Protein AF-A0A948ZG04-F1 (afdb_monomer_lite)

Radius of gyration: 22.24 Å; chains: 1; bounding box: 52×61×52 Å

Foldseek 3Di:
DDDDDPPPDDDDPVVVVVVVVVVVVVVVVVVVVCVVCVVVVVVCCVVCVVVVLVVVVLVVVLVQQLQFAFFCLQADPVQGWTDGPPDQKIWHWDADQQGIKIWIDHADSVVRDGPDIDIDHSDRDWPDWDKDWDADPVNRTTQWIWIDTPNDIRIDGNPPDDDDDD

Secondary structure (DSSP, 8-state):
---------PPPHHHHHHHHHHHHHHHHHHHHHHHHHHHHHHHHHHHSHHHHHHHHHHHHHHHHHHTB-SBGGGEETTTTEEEBTTSS-EEEEEEETTEEEEEEEEEETTTTEEEEEEEEE--S--S-EEEEEEEPTTSSBEEEEEEEETTEEEEEE-TT------

Sequence (166 aa):
MLKYYTACKAFSLFELVIYMGSLSIFIFLGFSFFTKNYKNILFDLSENRKNIRNLSINSLLHRDIAMADYQVINWDIKNFVFKIMHSDTDVSYFAKQDGLFRISGSYDYLNKKWLKKNIARLNYDIKNFLININLDKTKAHILSVSIKYNNQDIFIKLRNRVIACE

Structure (mmCIF, N/CA/C/O backbone):
data_AF-A0A948ZG04-F1
#
_entry.id   AF-A0A948ZG04-F1
#
loop_
_atom_site.group_PDB
_atom_site.id
_atom_site.type_symbol
_atom_site.label_atom_id
_atom_site.label_alt_id
_atom_site.label_comp_id
_atom_site.label_asym_id
_atom_site.label_entity_id
_atom_site.label_seq_id
_atom_site.pdbx_PDB_ins_code
_atom_site.Cartn_x
_atom_site.Cartn_y
_atom_site.Cartn_z
_atom_site.occupancy
_atom_site.B_iso_or_equiv
_atom_site.auth_seq_id
_atom_site.auth_comp_id
_atom_site.auth_asym_id
_atom_site.auth_atom_id
_atom_site.pdbx_PDB_model_num
ATOM 1 N N . MET A 1 1 ? 26.088 42.337 6.382 1.00 39.22 1 MET A N 1
ATOM 2 C CA . MET A 1 1 ? 25.085 41.571 5.610 1.00 39.22 1 MET A CA 1
ATOM 3 C C . MET A 1 1 ? 25.819 40.851 4.477 1.00 39.22 1 MET A C 1
ATOM 5 O O . MET A 1 1 ? 25.998 41.422 3.412 1.00 39.22 1 MET A O 1
ATOM 9 N N . LEU A 1 2 ? 26.365 39.659 4.742 1.00 35.59 2 LEU A N 1
ATOM 10 C CA . LEU A 1 2 ? 27.148 38.882 3.769 1.00 35.59 2 LEU A CA 1
ATOM 11 C C . LEU A 1 2 ? 26.219 37.890 3.059 1.00 35.59 2 LEU A C 1
ATOM 13 O O . LEU A 1 2 ? 25.737 36.941 3.672 1.00 35.59 2 LEU A O 1
ATOM 17 N N . LYS A 1 3 ? 25.941 38.141 1.776 1.00 42.97 3 LYS A N 1
ATOM 18 C CA . LYS A 1 3 ? 25.260 37.195 0.885 1.00 42.97 3 LYS A CA 1
ATOM 19 C C . LYS A 1 3 ? 26.281 36.160 0.410 1.00 42.97 3 LYS A C 1
ATOM 21 O O . LYS A 1 3 ? 27.130 36.478 -0.417 1.00 42.97 3 LYS A O 1
ATOM 26 N N . TYR A 1 4 ? 26.183 34.931 0.909 1.00 44.22 4 TYR A N 1
ATOM 27 C CA . TYR A 1 4 ? 26.854 33.785 0.301 1.00 44.22 4 TYR A CA 1
ATOM 28 C C . TYR A 1 4 ? 26.066 33.367 -0.944 1.00 44.22 4 TYR A C 1
ATOM 30 O O . TYR A 1 4 ? 25.029 32.717 -0.844 1.00 44.22 4 TYR A O 1
ATOM 38 N N . TYR A 1 5 ? 26.541 33.769 -2.123 1.00 50.12 5 TYR A N 1
ATOM 39 C CA . TYR A 1 5 ? 26.125 33.146 -3.375 1.00 50.12 5 TYR A CA 1
ATOM 40 C C . TYR A 1 5 ? 26.837 31.797 -3.481 1.00 50.12 5 TYR A C 1
ATOM 42 O O . TYR A 1 5 ? 28.043 31.735 -3.711 1.00 50.12 5 TYR A O 1
ATOM 50 N N . THR A 1 6 ? 26.100 30.706 -3.300 1.00 50.12 6 THR A N 1
ATOM 51 C CA . THR A 1 6 ? 26.572 29.377 -3.684 1.00 50.12 6 THR A CA 1
ATOM 52 C C . THR A 1 6 ? 26.648 29.331 -5.206 1.00 50.12 6 THR A C 1
ATOM 54 O O . THR A 1 6 ? 25.624 29.233 -5.882 1.00 50.12 6 THR A O 1
ATOM 57 N N . ALA A 1 7 ? 27.858 29.438 -5.755 1.00 48.81 7 ALA A N 1
ATOM 58 C CA . ALA A 1 7 ? 28.106 29.155 -7.159 1.00 48.81 7 ALA A CA 1
ATOM 59 C C . ALA A 1 7 ? 27.780 27.676 -7.410 1.00 48.81 7 ALA A C 1
ATOM 61 O O . ALA A 1 7 ? 28.517 26.782 -6.995 1.00 48.81 7 ALA A O 1
ATOM 62 N N . CYS A 1 8 ? 26.646 27.416 -8.057 1.00 56.38 8 CYS A N 1
ATOM 63 C CA . CYS A 1 8 ? 26.349 26.110 -8.624 1.00 56.38 8 CYS A CA 1
ATOM 64 C C . CYS A 1 8 ? 27.414 25.863 -9.704 1.00 56.38 8 CYS A C 1
ATOM 66 O O . CYS A 1 8 ? 27.430 26.571 -10.712 1.00 56.38 8 CYS A O 1
ATOM 68 N N . LYS A 1 9 ? 28.368 24.951 -9.470 1.00 62.66 9 LYS A N 1
ATOM 69 C CA . LYS A 1 9 ? 29.371 24.591 -10.483 1.00 62.66 9 LYS A CA 1
ATOM 70 C C . LYS A 1 9 ? 28.630 24.057 -11.709 1.00 62.66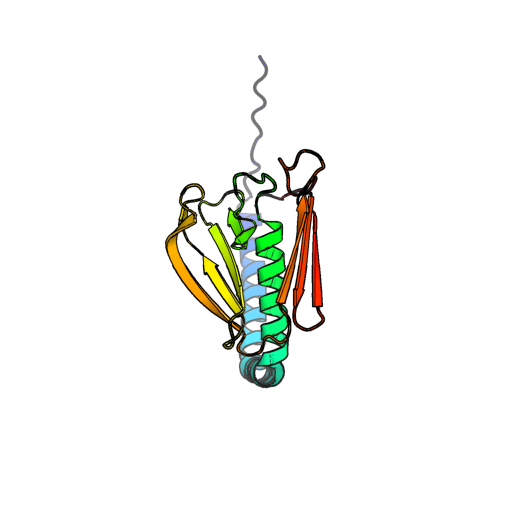 9 LYS A C 1
ATOM 72 O O . LYS A 1 9 ? 28.069 22.968 -11.660 1.00 62.66 9 LYS A O 1
ATOM 77 N N . ALA A 1 10 ? 28.613 24.834 -12.787 1.00 69.25 10 ALA A N 1
ATOM 78 C CA . ALA A 1 10 ? 28.165 24.352 -14.082 1.00 69.25 10 ALA A CA 1
ATOM 79 C C . ALA A 1 10 ? 29.187 23.332 -14.602 1.00 69.25 10 ALA A C 1
ATOM 81 O O . ALA A 1 10 ? 30.394 23.566 -14.508 1.00 69.25 10 ALA A O 1
ATOM 82 N N . PHE A 1 11 ? 28.706 22.204 -15.124 1.00 79.00 11 PHE A N 1
ATOM 83 C CA . PHE A 1 11 ? 29.557 21.218 -15.783 1.00 79.00 11 PHE A CA 1
ATOM 84 C C . PHE A 1 11 ? 30.219 21.839 -17.011 1.00 79.00 11 PHE A C 1
ATOM 86 O O . PHE A 1 11 ? 29.584 22.573 -17.773 1.00 79.00 11 PHE A O 1
ATOM 93 N N . SER A 1 12 ? 31.494 21.528 -17.222 1.00 90.69 12 SER A N 1
ATOM 94 C CA . SER A 1 12 ? 32.158 21.876 -18.472 1.00 90.69 12 SER A CA 1
ATOM 95 C C . SER A 1 12 ? 31.539 21.090 -19.633 1.00 90.69 12 SER A C 1
ATOM 97 O O . SER A 1 12 ? 31.060 19.964 -19.476 1.00 90.69 12 SER A O 1
ATOM 99 N N . LEU A 1 13 ? 31.584 21.668 -20.834 1.00 87.25 13 LEU A N 1
ATOM 100 C CA . LEU A 1 13 ? 31.096 21.002 -22.046 1.00 87.25 13 LEU A CA 1
ATOM 101 C C . LEU A 1 13 ? 31.805 19.654 -22.279 1.00 87.25 13 LEU A C 1
ATOM 103 O O . LEU A 1 13 ? 31.195 18.698 -22.748 1.00 87.25 13 LEU A O 1
ATOM 107 N N . PHE A 1 14 ? 33.078 19.565 -21.893 1.00 90.69 14 PHE A N 1
ATOM 108 C CA . PHE A 1 14 ? 33.871 18.343 -21.975 1.00 90.69 14 PHE A CA 1
ATOM 109 C C . PHE A 1 14 ? 33.374 17.247 -21.017 1.00 90.69 14 PHE A C 1
ATOM 111 O O . PHE A 1 14 ? 33.192 16.105 -21.437 1.00 90.69 14 PHE A O 1
ATOM 118 N N . GLU A 1 15 ? 33.082 17.588 -19.758 1.00 89.50 15 GLU A N 1
ATOM 119 C CA . GLU A 1 15 ? 32.491 16.647 -18.793 1.00 89.50 15 GLU A CA 1
ATOM 120 C C . GLU A 1 15 ? 31.134 16.127 -19.283 1.00 89.50 15 GLU A C 1
ATOM 122 O O . GLU A 1 15 ? 30.863 14.930 -19.197 1.00 89.50 15 GLU A O 1
ATOM 127 N N . LEU A 1 16 ? 30.305 16.996 -19.871 1.00 90.94 16 LEU A N 1
ATOM 128 C CA . LEU A 1 16 ? 29.006 16.605 -20.420 1.00 90.94 16 LEU A CA 1
ATOM 129 C C . LEU A 1 16 ? 29.138 15.569 -21.550 1.00 90.94 16 LEU A C 1
ATOM 131 O O . LEU A 1 16 ? 28.375 14.604 -21.593 1.00 90.94 16 LEU A O 1
ATOM 135 N N . VAL A 1 17 ? 30.127 15.726 -22.436 1.00 94.38 17 VAL A N 1
ATOM 136 C CA . VAL A 1 17 ? 30.405 14.758 -23.511 1.00 94.38 17 VAL A CA 1
ATOM 137 C C . VAL A 1 17 ? 30.841 13.405 -22.944 1.00 94.38 17 VAL A C 1
ATOM 139 O O . VAL A 1 17 ? 30.366 12.370 -23.414 1.00 94.38 17 VAL A O 1
ATOM 142 N N . ILE A 1 18 ? 31.680 13.391 -21.904 1.00 93.69 18 ILE A N 1
ATOM 143 C CA . ILE A 1 18 ? 32.090 12.148 -21.229 1.00 93.69 18 ILE A CA 1
ATOM 144 C C . ILE A 1 18 ? 30.881 11.444 -20.598 1.00 93.69 18 ILE A C 1
ATOM 146 O O . ILE A 1 18 ? 30.728 10.226 -20.740 1.00 93.69 18 ILE A O 1
ATOM 150 N N . TYR A 1 19 ? 29.990 12.189 -19.939 1.00 93.69 19 TYR A N 1
ATOM 151 C CA . TYR A 1 19 ? 28.785 11.609 -19.344 1.00 93.69 19 TYR A CA 1
ATOM 152 C C . TYR A 1 19 ? 27.838 11.045 -20.402 1.00 93.69 19 TYR A C 1
ATOM 154 O O . TYR A 1 19 ? 27.358 9.924 -20.252 1.00 93.69 19 TYR A O 1
ATOM 162 N N . MET A 1 20 ? 27.623 11.760 -21.506 1.00 94.00 20 MET A N 1
ATOM 163 C CA . MET A 1 20 ? 26.779 11.268 -22.598 1.00 94.00 20 MET A CA 1
ATOM 164 C C . MET A 1 20 ? 27.373 10.026 -23.274 1.00 94.00 20 MET A C 1
ATOM 166 O O . MET A 1 20 ? 26.653 9.062 -23.540 1.00 94.00 20 MET A O 1
ATOM 170 N N . GLY A 1 21 ? 28.689 10.009 -23.502 1.00 95.06 21 GLY A N 1
ATOM 171 C CA . GLY A 1 21 ? 29.389 8.862 -24.080 1.00 95.06 21 GLY A CA 1
ATOM 172 C C . GLY A 1 21 ? 29.301 7.625 -23.187 1.00 95.06 21 GLY A C 1
ATOM 173 O O . GLY A 1 21 ? 28.882 6.562 -23.644 1.00 95.06 21 GLY A O 1
ATOM 174 N N . SER A 1 22 ? 29.608 7.764 -21.897 1.00 93.31 22 SER A N 1
ATOM 175 C CA . SER A 1 22 ? 29.497 6.655 -20.939 1.00 93.31 22 SER A CA 1
ATOM 176 C C . SER A 1 22 ? 28.055 6.158 -20.802 1.00 93.31 22 SER A C 1
ATOM 178 O O . SER A 1 22 ? 27.821 4.951 -20.887 1.00 93.31 22 SER A O 1
ATOM 180 N N . LEU A 1 23 ? 27.077 7.064 -20.703 1.00 93.94 23 LEU A N 1
ATOM 181 C CA . LEU A 1 23 ? 25.656 6.719 -20.670 1.00 93.94 23 LEU A CA 1
ATOM 182 C C . LEU A 1 23 ? 25.235 5.917 -21.911 1.00 93.94 23 LEU A C 1
ATOM 184 O O . LEU A 1 23 ? 24.549 4.907 -21.778 1.00 93.94 23 LEU A O 1
ATOM 188 N N . SER A 1 24 ? 25.680 6.315 -23.106 1.00 94.19 24 SER A N 1
ATOM 189 C CA . SER A 1 24 ? 25.344 5.613 -24.353 1.00 94.19 24 SER A CA 1
ATOM 190 C C . SER A 1 24 ? 25.872 4.174 -24.387 1.00 94.19 24 SER A C 1
ATOM 192 O O . SER A 1 24 ? 25.154 3.267 -24.809 1.00 94.19 24 SER A O 1
ATOM 194 N N . ILE A 1 25 ? 27.081 3.942 -23.862 1.00 93.31 25 ILE A N 1
ATOM 195 C CA . ILE A 1 25 ? 27.675 2.605 -23.743 1.00 93.31 25 ILE A CA 1
ATOM 196 C C . ILE A 1 25 ? 26.845 1.750 -22.782 1.00 93.31 25 ILE A C 1
ATOM 198 O O . ILE A 1 25 ? 26.500 0.614 -23.111 1.00 93.31 25 ILE A O 1
ATOM 202 N N . PHE A 1 26 ? 26.471 2.293 -21.620 1.00 91.62 26 PHE A N 1
ATOM 203 C CA . PHE A 1 26 ? 25.633 1.574 -20.659 1.00 91.62 26 PHE A CA 1
ATOM 204 C C . PHE A 1 26 ? 24.247 1.252 -21.220 1.00 91.62 26 PHE A C 1
ATOM 206 O O . PHE A 1 26 ? 23.772 0.129 -21.045 1.00 91.62 26 PHE A O 1
ATOM 213 N N . ILE A 1 27 ? 23.620 2.191 -21.934 1.00 92.06 27 ILE A N 1
ATOM 214 C CA . ILE A 1 27 ? 22.336 1.958 -22.606 1.00 92.06 27 ILE A CA 1
ATOM 215 C C . ILE A 1 27 ? 22.479 0.830 -23.628 1.00 92.06 27 ILE A C 1
ATOM 217 O O . ILE A 1 27 ? 21.671 -0.096 -23.625 1.00 92.06 27 ILE A O 1
ATOM 221 N N . PHE A 1 28 ? 23.517 0.864 -24.466 1.00 92.62 28 PHE A N 1
ATOM 222 C CA . PHE A 1 28 ? 23.744 -0.149 -25.495 1.00 92.62 28 PHE A CA 1
ATOM 223 C C . PHE A 1 28 ? 23.966 -1.549 -24.901 1.00 92.62 28 PHE A C 1
ATOM 225 O O . PHE A 1 28 ? 23.327 -2.517 -25.324 1.00 92.62 28 PHE A O 1
ATOM 232 N N . LEU A 1 29 ? 24.821 -1.660 -23.880 1.00 90.06 29 LEU A N 1
ATOM 233 C CA . LEU A 1 29 ? 25.069 -2.920 -23.174 1.00 90.06 29 LEU A CA 1
ATOM 234 C C . LEU A 1 29 ? 23.806 -3.437 -22.479 1.00 90.06 29 LEU A C 1
ATOM 236 O O . LEU A 1 29 ? 23.486 -4.623 -22.592 1.00 90.06 29 LEU A O 1
ATOM 240 N N . GLY A 1 30 ? 23.062 -2.549 -21.814 1.00 87.50 30 GLY A N 1
ATOM 241 C CA . GLY A 1 30 ? 21.792 -2.879 -21.177 1.00 87.50 30 GLY A CA 1
ATOM 242 C C . GLY A 1 30 ? 20.782 -3.419 -22.186 1.00 87.50 30 GLY A C 1
ATOM 243 O O . GLY A 1 30 ? 20.226 -4.497 -21.987 1.00 87.50 30 GLY A O 1
ATOM 244 N N . PHE A 1 31 ? 20.596 -2.726 -23.311 1.00 89.06 31 PHE A N 1
ATOM 245 C CA . PHE A 1 31 ? 19.652 -3.137 -24.350 1.00 89.06 31 PHE A CA 1
ATOM 246 C C . PHE A 1 31 ? 20.028 -4.492 -24.961 1.00 89.06 31 PHE A C 1
ATOM 248 O O . PHE A 1 31 ? 19.170 -5.360 -25.114 1.00 89.06 31 PHE A O 1
ATOM 255 N N . SER A 1 32 ? 21.314 -4.717 -25.245 1.00 86.25 32 SER A N 1
ATOM 256 C CA . SER A 1 32 ? 21.818 -5.995 -25.764 1.00 86.25 32 SER A CA 1
ATOM 257 C C . SER A 1 32 ? 21.574 -7.148 -24.782 1.00 86.25 32 SER A C 1
ATOM 259 O O . SER A 1 32 ? 21.056 -8.203 -25.163 1.00 86.25 32 SER A O 1
ATOM 261 N N . PHE A 1 33 ? 21.844 -6.924 -23.491 1.00 89.38 33 PHE A N 1
ATOM 262 C CA . PHE A 1 33 ? 21.553 -7.888 -22.431 1.00 89.38 33 PHE A CA 1
ATOM 263 C C . PHE A 1 33 ? 20.057 -8.210 -22.339 1.00 89.38 33 PHE A C 1
ATOM 265 O O . PHE A 1 33 ? 19.688 -9.387 -22.318 1.00 89.38 33 PHE A O 1
ATOM 272 N N . PHE A 1 34 ? 19.191 -7.192 -22.316 1.00 87.12 34 PHE A N 1
ATOM 273 C CA . PHE A 1 34 ? 17.745 -7.398 -22.252 1.00 87.12 34 PHE A CA 1
ATOM 274 C C . PHE A 1 34 ? 17.237 -8.140 -23.480 1.00 87.12 34 PHE A C 1
ATOM 276 O O . PHE A 1 34 ? 16.503 -9.108 -23.330 1.00 87.12 34 PHE A O 1
ATOM 283 N N . THR A 1 35 ? 17.673 -7.765 -24.681 1.00 86.19 35 THR A N 1
ATOM 284 C CA . THR A 1 35 ? 17.218 -8.403 -25.926 1.00 86.19 35 THR A CA 1
ATOM 285 C C . THR A 1 35 ? 17.598 -9.884 -25.962 1.00 86.19 35 THR A C 1
ATOM 287 O O . THR A 1 35 ? 16.779 -10.726 -26.332 1.00 86.19 35 THR A O 1
ATOM 290 N N . LYS A 1 36 ? 18.813 -10.224 -25.510 1.00 88.25 36 LYS A N 1
ATOM 291 C CA . LYS A 1 36 ? 19.295 -11.611 -25.456 1.00 88.25 36 LYS A CA 1
ATOM 292 C C . LYS A 1 36 ? 18.553 -12.453 -24.415 1.00 88.25 36 LYS A C 1
ATOM 294 O O . LYS A 1 36 ? 18.274 -13.621 -24.665 1.00 88.25 36 LYS A O 1
ATOM 299 N N . ASN A 1 37 ? 18.231 -11.869 -23.262 1.00 86.69 37 ASN A N 1
ATOM 300 C CA . ASN A 1 37 ? 17.672 -12.602 -22.124 1.00 86.69 37 ASN A CA 1
ATOM 301 C C . ASN A 1 37 ? 16.155 -12.441 -21.960 1.00 86.69 37 ASN A C 1
ATOM 303 O O . ASN A 1 37 ? 15.577 -13.086 -21.091 1.00 86.69 37 ASN A O 1
ATOM 307 N N . TYR A 1 38 ? 15.490 -11.632 -22.789 1.00 85.94 38 TYR A N 1
ATOM 308 C CA . TYR A 1 38 ? 14.078 -11.274 -22.623 1.00 85.94 38 TYR A CA 1
ATOM 309 C C . TYR A 1 38 ? 13.158 -12.491 -22.500 1.00 85.94 38 TYR A C 1
ATOM 311 O O . TYR A 1 38 ? 12.294 -12.520 -21.627 1.00 85.94 38 TYR A O 1
ATOM 319 N N . LYS A 1 39 ? 13.365 -13.519 -23.335 1.00 81.31 39 LYS A N 1
ATOM 320 C CA . LYS A 1 39 ? 12.558 -14.749 -23.296 1.00 81.31 39 LYS A CA 1
ATOM 321 C C . LYS A 1 39 ? 12.742 -15.525 -21.992 1.00 81.31 39 LYS A C 1
ATOM 323 O O . LYS A 1 39 ? 11.746 -15.953 -21.422 1.00 81.31 39 LYS A O 1
ATOM 328 N N . ASN A 1 40 ? 13.978 -15.659 -21.513 1.00 83.12 40 ASN A N 1
ATOM 329 C CA . ASN A 1 40 ? 14.274 -16.353 -20.257 1.00 83.12 40 ASN A CA 1
ATOM 330 C C . ASN A 1 40 ? 13.710 -15.574 -19.069 1.00 83.12 40 ASN A C 1
ATOM 332 O O . ASN A 1 40 ? 13.027 -16.150 -18.239 1.00 83.12 40 ASN A O 1
ATOM 336 N N . ILE A 1 41 ? 13.875 -14.247 -19.058 1.00 81.50 41 ILE A N 1
ATOM 337 C CA . ILE A 1 41 ? 13.289 -13.377 -18.033 1.00 81.50 41 ILE A CA 1
ATOM 338 C C . ILE A 1 41 ? 11.763 -13.519 -18.024 1.00 81.50 41 ILE A C 1
ATOM 340 O O . ILE A 1 41 ? 11.172 -13.701 -16.967 1.00 81.50 41 ILE A O 1
ATOM 344 N N . LEU A 1 42 ? 11.103 -13.474 -19.184 1.00 79.94 42 LEU A N 1
ATOM 345 C CA . LEU A 1 42 ? 9.656 -13.685 -19.273 1.00 79.94 42 LEU A CA 1
ATOM 346 C C . LEU A 1 42 ? 9.235 -15.060 -18.758 1.00 79.94 42 LEU A C 1
ATOM 348 O O . LEU A 1 42 ? 8.230 -15.160 -18.056 1.00 79.94 42 LEU A O 1
ATOM 352 N N . PHE A 1 43 ? 9.975 -16.104 -19.125 1.00 79.81 43 PHE A N 1
ATOM 353 C CA . PHE A 1 43 ? 9.686 -17.473 -18.723 1.00 79.81 43 PHE A CA 1
ATOM 354 C C . PHE A 1 43 ? 9.860 -17.653 -17.210 1.00 79.81 43 PHE A C 1
ATOM 356 O O . PHE A 1 43 ? 8.921 -18.090 -16.546 1.00 79.81 43 PHE A O 1
ATOM 363 N N . ASP A 1 44 ? 10.966 -17.172 -16.644 1.00 79.06 44 ASP A N 1
ATOM 364 C CA . ASP A 1 44 ? 11.243 -17.183 -15.206 1.00 79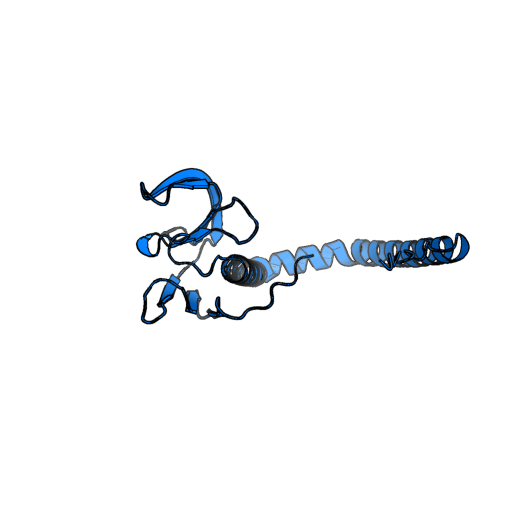.06 44 ASP A CA 1
ATOM 365 C C . ASP A 1 44 ? 10.202 -16.376 -14.422 1.00 79.06 44 ASP A C 1
ATOM 367 O O . ASP A 1 44 ? 9.724 -16.817 -13.372 1.00 79.06 44 ASP A O 1
ATOM 371 N N . LEU A 1 45 ? 9.797 -15.208 -14.941 1.00 77.56 45 LEU A N 1
ATOM 372 C CA . LEU A 1 45 ? 8.700 -14.418 -14.379 1.00 77.56 45 LEU A CA 1
ATOM 373 C C . LEU A 1 45 ? 7.386 -15.206 -14.408 1.00 77.56 45 LEU A C 1
ATOM 375 O O . LEU A 1 45 ? 6.571 -15.075 -13.494 1.00 77.56 45 LEU A O 1
ATOM 379 N N . SER A 1 46 ? 7.176 -16.008 -15.455 1.00 77.88 46 SER A N 1
ATOM 380 C CA . SER A 1 46 ? 5.966 -16.796 -15.667 1.00 77.88 46 SER A CA 1
ATOM 381 C C . SER A 1 46 ? 5.869 -18.015 -14.746 1.00 77.88 46 SER A C 1
ATOM 383 O O . SER A 1 46 ? 4.771 -18.305 -14.262 1.00 77.88 46 SER A O 1
ATOM 385 N N . GLU A 1 47 ? 6.993 -18.674 -14.464 1.00 80.38 47 GLU A N 1
ATOM 386 C CA . GLU A 1 47 ? 7.082 -19.808 -13.542 1.00 80.38 47 GLU A CA 1
ATOM 387 C C . GLU A 1 47 ? 7.044 -19.335 -12.084 1.00 80.38 47 GLU A C 1
ATOM 389 O O . GLU A 1 47 ? 6.365 -19.924 -11.243 1.00 80.38 47 GLU A O 1
ATOM 394 N N . ASN A 1 48 ? 7.668 -18.190 -11.786 1.00 83.31 48 ASN A N 1
ATOM 395 C CA . ASN A 1 48 ? 7.740 -17.635 -10.433 1.00 83.31 48 ASN A CA 1
ATOM 396 C C . ASN A 1 48 ? 6.661 -16.592 -10.113 1.00 83.31 48 ASN A C 1
ATOM 398 O O . ASN A 1 48 ? 6.781 -15.881 -9.108 1.00 83.31 48 ASN A O 1
ATOM 402 N N . ARG A 1 49 ? 5.580 -16.493 -10.905 1.00 80.94 49 ARG A N 1
ATOM 403 C CA . ARG A 1 49 ? 4.535 -15.454 -10.742 1.00 80.94 49 ARG A CA 1
ATOM 404 C C . ARG A 1 49 ? 4.046 -15.312 -9.307 1.00 80.94 49 ARG A C 1
ATOM 406 O O . ARG A 1 49 ? 3.837 -14.197 -8.840 1.00 80.94 49 ARG A O 1
ATOM 413 N N . LYS A 1 50 ? 3.862 -16.428 -8.596 1.00 82.56 50 LYS A N 1
ATOM 414 C CA . LYS A 1 50 ? 3.397 -16.426 -7.202 1.00 82.56 50 LYS A CA 1
ATOM 415 C C . LYS A 1 50 ? 4.404 -15.759 -6.261 1.00 82.56 50 LYS A C 1
ATOM 417 O O . LYS A 1 50 ? 4.012 -14.934 -5.439 1.00 82.56 50 LYS A O 1
ATOM 422 N N . ASN A 1 51 ? 5.687 -16.081 -6.409 1.00 83.25 51 ASN A N 1
ATOM 423 C CA . ASN A 1 51 ? 6.761 -15.520 -5.591 1.00 83.25 51 ASN A CA 1
ATOM 424 C C . ASN A 1 51 ? 6.954 -14.033 -5.887 1.00 83.25 51 ASN A C 1
ATOM 426 O O . ASN A 1 51 ? 6.951 -13.227 -4.960 1.00 83.25 51 ASN A O 1
ATOM 430 N N . ILE A 1 52 ? 7.021 -13.660 -7.167 1.00 84.00 52 ILE A N 1
ATOM 431 C CA . ILE A 1 52 ? 7.146 -12.260 -7.594 1.00 84.00 52 ILE A CA 1
ATOM 432 C C . ILE A 1 52 ? 5.971 -11.442 -7.081 1.00 84.00 52 ILE A C 1
ATOM 434 O O . ILE A 1 52 ? 6.169 -10.392 -6.485 1.00 84.00 52 ILE A O 1
ATOM 438 N N . ARG A 1 53 ? 4.747 -11.955 -7.218 1.00 84.06 53 ARG A N 1
ATOM 439 C CA . ARG A 1 53 ? 3.558 -11.292 -6.692 1.00 84.06 53 ARG A CA 1
ATOM 440 C C . ARG A 1 53 ? 3.630 -11.079 -5.183 1.00 84.06 53 ARG A C 1
ATOM 442 O O . ARG A 1 53 ? 3.318 -9.988 -4.720 1.00 84.06 53 ARG A O 1
ATOM 449 N N . ASN A 1 54 ? 4.035 -12.093 -4.419 1.00 85.19 54 ASN A N 1
ATOM 450 C CA . ASN A 1 54 ? 4.191 -11.961 -2.971 1.00 85.19 54 ASN A CA 1
ATOM 451 C C . ASN A 1 54 ? 5.258 -10.918 -2.612 1.00 85.19 54 ASN A C 1
ATOM 453 O O . ASN A 1 54 ? 5.024 -10.100 -1.726 1.00 85.19 54 ASN A O 1
ATOM 457 N N . LEU A 1 55 ? 6.384 -10.894 -3.331 1.00 86.00 55 LEU A N 1
ATOM 458 C CA . LEU A 1 55 ? 7.422 -9.876 -3.163 1.00 86.00 55 LEU A CA 1
ATOM 459 C C . LEU A 1 55 ? 6.905 -8.474 -3.505 1.00 86.00 55 LEU A C 1
ATOM 461 O O . LEU A 1 55 ? 7.133 -7.544 -2.736 1.00 86.00 55 LEU A O 1
ATOM 465 N N . SER A 1 56 ? 6.160 -8.317 -4.602 1.00 87.81 56 SER A N 1
ATOM 466 C CA . SER A 1 56 ? 5.551 -7.041 -4.988 1.00 87.81 56 SER A CA 1
ATOM 467 C C . SER A 1 56 ? 4.540 -6.558 -3.953 1.00 87.81 56 SER A C 1
ATOM 469 O O . SER A 1 56 ? 4.540 -5.380 -3.620 1.00 87.81 56 SER A O 1
ATOM 471 N N . ILE A 1 57 ? 3.705 -7.449 -3.407 1.00 89.38 57 ILE A N 1
ATOM 472 C CA . ILE A 1 57 ? 2.752 -7.110 -2.340 1.00 89.38 57 ILE A CA 1
ATOM 473 C C . ILE A 1 57 ? 3.492 -6.681 -1.077 1.00 89.38 57 ILE A C 1
ATOM 475 O O . ILE A 1 57 ? 3.134 -5.665 -0.489 1.00 89.38 57 ILE A O 1
ATOM 479 N N . ASN A 1 58 ? 4.518 -7.430 -0.672 1.00 89.12 58 ASN A N 1
ATOM 480 C CA . ASN A 1 58 ? 5.315 -7.105 0.505 1.00 89.12 58 ASN A CA 1
ATOM 481 C C . ASN A 1 58 ? 6.002 -5.740 0.341 1.00 89.12 58 ASN A C 1
ATOM 483 O O . ASN A 1 58 ? 5.859 -4.867 1.190 1.00 89.12 58 ASN A O 1
ATOM 487 N N . SER A 1 59 ? 6.659 -5.515 -0.801 1.00 90.44 59 SER A N 1
ATOM 488 C CA . SER A 1 59 ? 7.285 -4.233 -1.137 1.00 90.44 59 SER A CA 1
ATOM 489 C C . SER A 1 59 ? 6.271 -3.084 -1.142 1.00 90.44 59 SER A C 1
ATOM 491 O O . SER A 1 59 ? 6.536 -2.028 -0.571 1.00 90.44 59 SER A O 1
ATOM 493 N N . LEU A 1 60 ? 5.086 -3.302 -1.718 1.00 92.25 60 LEU A N 1
ATOM 494 C CA . LEU A 1 60 ? 4.017 -2.309 -1.793 1.00 92.25 60 LEU A CA 1
ATOM 495 C C . LEU A 1 60 ? 3.448 -1.956 -0.411 1.00 92.25 60 LEU A C 1
ATOM 497 O O . LEU A 1 60 ? 3.339 -0.776 -0.088 1.00 92.25 60 LEU A O 1
ATOM 501 N N . LEU A 1 61 ? 3.127 -2.961 0.410 1.00 92.19 61 LEU A N 1
ATOM 502 C CA . LEU A 1 61 ? 2.678 -2.771 1.792 1.00 92.19 61 LEU A CA 1
ATOM 503 C C . LEU A 1 61 ? 3.741 -2.036 2.602 1.00 92.19 61 LEU A C 1
ATOM 505 O O . LEU A 1 61 ? 3.433 -1.054 3.274 1.00 92.19 61 LEU A O 1
ATOM 509 N N . HIS A 1 62 ? 4.991 -2.492 2.509 1.00 91.56 62 HIS A N 1
ATOM 510 C CA . HIS A 1 62 ? 6.086 -1.898 3.252 1.00 91.56 62 HIS A CA 1
ATOM 511 C C . HIS A 1 62 ? 6.271 -0.430 2.873 1.00 91.56 62 HIS A C 1
ATOM 513 O O . HIS A 1 62 ? 6.338 0.426 3.749 1.00 91.56 62 HIS A O 1
ATOM 519 N N . ARG A 1 63 ? 6.307 -0.124 1.573 1.00 91.31 63 ARG A N 1
ATOM 520 C CA . ARG A 1 63 ? 6.424 1.244 1.067 1.00 91.31 63 ARG A CA 1
ATOM 521 C C . ARG A 1 63 ? 5.268 2.117 1.540 1.00 91.31 63 ARG A C 1
ATOM 523 O O . ARG A 1 63 ? 5.508 3.170 2.114 1.00 91.31 63 ARG A O 1
ATOM 530 N N . ASP A 1 64 ? 4.029 1.687 1.325 1.00 94.12 64 ASP A N 1
ATOM 531 C CA . ASP A 1 64 ? 2.866 2.522 1.623 1.00 94.12 64 ASP A CA 1
ATOM 532 C C . ASP A 1 64 ? 2.748 2.810 3.129 1.00 94.12 64 ASP A C 1
ATOM 534 O O . ASP A 1 64 ? 2.501 3.949 3.512 1.00 94.12 64 ASP A O 1
ATOM 538 N N . ILE A 1 65 ? 3.004 1.824 3.996 1.00 93.12 65 ILE A N 1
ATOM 539 C CA . ILE A 1 65 ? 3.015 2.026 5.455 1.00 93.12 65 ILE A CA 1
ATOM 540 C C . ILE A 1 65 ? 4.215 2.880 5.873 1.00 93.12 65 ILE A C 1
ATOM 542 O O . ILE A 1 65 ? 4.080 3.763 6.717 1.00 93.12 65 ILE A O 1
ATOM 546 N N . ALA A 1 66 ? 5.389 2.664 5.275 1.00 91.38 66 ALA A N 1
ATOM 547 C CA . ALA A 1 66 ? 6.570 3.480 5.542 1.00 91.38 66 ALA A CA 1
ATOM 548 C C . ALA A 1 66 ? 6.381 4.943 5.125 1.00 91.38 66 ALA A C 1
ATOM 550 O O . ALA A 1 66 ? 7.039 5.807 5.700 1.00 91.38 66 ALA A O 1
ATOM 551 N N . MET A 1 67 ? 5.465 5.229 4.197 1.00 92.25 67 MET A N 1
ATOM 552 C CA . MET A 1 67 ? 5.071 6.587 3.824 1.00 92.25 67 MET A CA 1
ATOM 553 C C . MET A 1 67 ? 3.802 7.073 4.531 1.00 92.25 67 MET A C 1
ATOM 555 O O . MET A 1 67 ? 3.446 8.232 4.376 1.00 92.25 67 MET A O 1
ATOM 559 N N . ALA A 1 68 ? 3.112 6.248 5.315 1.00 93.56 68 ALA A N 1
ATOM 560 C CA . ALA A 1 68 ? 1.894 6.649 6.014 1.00 93.56 68 ALA A CA 1
ATOM 561 C C . ALA A 1 68 ? 2.193 7.676 7.108 1.00 93.56 68 ALA A C 1
ATOM 563 O O . ALA A 1 68 ? 3.195 7.518 7.802 1.00 93.56 68 ALA A O 1
ATOM 564 N N . ASP A 1 69 ? 1.351 8.692 7.305 1.00 92.06 69 ASP A N 1
ATOM 565 C CA . ASP A 1 69 ? 1.517 9.685 8.377 1.00 92.06 69 ASP A CA 1
ATOM 566 C C . ASP A 1 69 ? 1.594 9.018 9.766 1.00 92.06 69 ASP A C 1
ATOM 568 O O . ASP A 1 69 ? 1.094 7.919 9.972 1.00 92.06 69 ASP A O 1
ATOM 572 N N . TYR A 1 70 ? 2.243 9.647 10.739 1.00 91.62 70 TYR A N 1
ATOM 573 C CA . TYR A 1 70 ? 2.296 9.159 12.116 1.00 91.62 70 TYR A CA 1
ATOM 574 C C . TYR A 1 70 ? 1.170 9.732 12.992 1.00 91.62 70 TYR A C 1
ATOM 576 O O . TYR A 1 70 ? 0.938 9.222 14.089 1.00 91.62 70 TYR A O 1
ATOM 584 N N . GLN A 1 71 ? 0.485 10.797 12.562 1.00 92.62 71 GLN A N 1
ATOM 585 C CA . GLN A 1 71 ? -0.584 11.426 13.341 1.00 92.62 71 GLN A CA 1
ATOM 586 C C . GLN A 1 71 ? -1.894 10.641 13.235 1.00 92.62 71 GLN A C 1
ATOM 588 O O . GLN A 1 71 ? -2.378 10.391 12.137 1.00 92.62 71 GLN A O 1
ATOM 593 N N . VAL A 1 72 ? -2.529 10.319 14.366 1.00 92.44 72 VAL A N 1
ATOM 594 C CA . VAL A 1 72 ? -3.765 9.507 14.394 1.00 92.44 72 VAL A CA 1
ATOM 595 C C . VAL A 1 72 ? -4.942 10.185 13.686 1.00 92.44 72 VAL A C 1
ATOM 597 O O . VAL A 1 72 ? -5.809 9.494 13.166 1.00 92.44 72 VAL A O 1
ATOM 600 N N . ILE A 1 73 ? -4.966 11.520 13.606 1.00 92.56 73 ILE A N 1
ATOM 601 C CA . ILE A 1 73 ? -6.006 12.265 12.873 1.00 92.56 73 ILE A CA 1
ATOM 602 C C . ILE A 1 73 ? -6.046 11.922 11.376 1.00 92.56 73 ILE A C 1
ATOM 604 O O . ILE A 1 73 ? -7.110 11.962 10.767 1.00 92.56 73 ILE A O 1
ATOM 608 N N . ASN A 1 74 ? -4.907 11.518 10.812 1.00 94.69 74 ASN A N 1
ATOM 609 C CA . ASN A 1 74 ? -4.764 11.133 9.409 1.00 94.69 74 ASN A CA 1
ATOM 610 C C . ASN A 1 74 ? -4.965 9.623 9.203 1.00 94.69 74 ASN A C 1
ATOM 612 O O . ASN A 1 74 ? -4.504 9.060 8.208 1.00 94.69 74 ASN A O 1
ATOM 616 N N . TRP A 1 75 ? -5.608 8.958 10.170 1.00 95.94 75 TRP A N 1
ATOM 617 C CA . TRP A 1 75 ? -5.894 7.530 10.155 1.00 95.94 75 TRP A CA 1
ATOM 618 C C . TRP A 1 75 ? -7.343 7.240 10.534 1.00 95.94 75 TRP A C 1
ATOM 620 O O . TRP A 1 75 ? -7.883 7.760 11.506 1.00 95.94 75 TRP A O 1
ATOM 630 N N . ASP A 1 76 ? -7.944 6.288 9.829 1.00 95.88 76 ASP A N 1
ATOM 631 C CA . ASP A 1 76 ? -9.124 5.570 10.293 1.00 95.88 76 ASP A CA 1
ATOM 632 C C . ASP A 1 76 ? -8.711 4.147 10.663 1.00 95.88 76 ASP A C 1
ATOM 634 O O . ASP A 1 76 ? -8.673 3.246 9.825 1.00 95.88 76 ASP A O 1
ATOM 638 N N . ILE A 1 77 ? -8.389 3.948 11.943 1.00 93.00 77 ILE A N 1
ATOM 639 C CA . ILE A 1 77 ? -7.893 2.673 12.483 1.00 93.00 77 ILE A CA 1
ATOM 640 C C . ILE A 1 77 ? -8.886 1.533 12.220 1.00 93.00 77 ILE A C 1
ATOM 642 O O . ILE A 1 77 ? -8.471 0.418 11.915 1.00 93.00 77 ILE A O 1
ATOM 646 N N . LYS A 1 78 ? -10.198 1.802 12.300 1.00 91.88 78 LYS A N 1
ATOM 647 C CA . LYS A 1 78 ? -11.236 0.769 12.153 1.00 91.88 78 LYS A CA 1
ATOM 648 C C . LYS A 1 78 ? -11.292 0.224 10.727 1.00 91.88 78 LYS A C 1
ATOM 650 O O . LYS A 1 78 ? -11.446 -0.978 10.541 1.00 91.88 78 LYS A O 1
ATOM 655 N N . ASN A 1 79 ? -11.191 1.112 9.743 1.00 93.75 79 ASN A N 1
ATOM 656 C CA . ASN A 1 79 ? -11.240 0.757 8.325 1.00 93.75 79 ASN A CA 1
ATOM 657 C C . ASN A 1 79 ? -9.842 0.577 7.710 1.00 93.75 79 ASN A C 1
ATOM 659 O O . ASN A 1 79 ? -9.728 0.356 6.506 1.00 93.75 79 ASN A O 1
ATOM 663 N N . PHE A 1 80 ? -8.792 0.692 8.527 1.00 95.69 80 PHE A N 1
ATOM 664 C CA . PHE A 1 80 ? -7.395 0.712 8.112 1.00 95.69 80 PHE A CA 1
ATOM 665 C C . PHE A 1 80 ? -7.154 1.624 6.904 1.00 95.69 80 PHE A C 1
ATOM 667 O O . PHE A 1 80 ? -6.714 1.181 5.842 1.00 95.69 80 PHE A O 1
ATOM 674 N N . VAL A 1 81 ? -7.513 2.897 7.059 1.00 96.94 81 VAL A N 1
ATOM 675 C CA . VAL A 1 81 ? -7.237 3.949 6.073 1.00 96.94 81 VAL A CA 1
ATOM 676 C C . VAL A 1 81 ? -6.190 4.887 6.648 1.00 96.94 81 VAL A C 1
ATOM 678 O O . VAL A 1 81 ? -6.267 5.223 7.829 1.00 96.94 81 VAL A O 1
ATOM 681 N N . PHE A 1 82 ? -5.228 5.306 5.835 1.00 96.56 82 PHE A N 1
ATOM 682 C CA . PHE A 1 82 ? -4.193 6.248 6.240 1.00 96.56 82 PHE A CA 1
ATOM 683 C C . PHE A 1 82 ? -3.778 7.170 5.100 1.00 96.56 82 PHE A C 1
ATOM 685 O O . PHE A 1 82 ? -3.763 6.764 3.933 1.00 96.56 82 PHE A O 1
ATOM 692 N N . LYS A 1 83 ? -3.387 8.397 5.450 1.00 95.88 83 LYS A N 1
ATOM 693 C CA . LYS A 1 83 ? -2.842 9.367 4.499 1.00 95.88 83 LYS A CA 1
ATOM 694 C C . LYS A 1 83 ? -1.364 9.087 4.236 1.00 95.88 83 LYS A C 1
ATOM 696 O O . LYS A 1 83 ? -0.595 8.857 5.173 1.00 95.88 83 LYS A O 1
ATOM 701 N N . ILE A 1 84 ? -0.950 9.127 2.970 1.00 94.12 84 ILE A N 1
ATOM 702 C CA . ILE A 1 84 ? 0.468 9.105 2.591 1.00 94.12 84 ILE A CA 1
ATOM 703 C C . ILE A 1 84 ? 1.077 10.489 2.866 1.00 94.12 84 ILE A C 1
ATOM 705 O O . ILE A 1 84 ? 0.558 11.507 2.416 1.00 94.12 84 ILE A O 1
ATOM 709 N N . MET A 1 85 ? 2.197 10.542 3.586 1.00 89.50 85 MET A N 1
ATOM 710 C CA . MET A 1 85 ? 2.947 11.776 3.820 1.00 89.50 85 MET A CA 1
ATOM 711 C C . MET A 1 85 ? 3.376 12.404 2.497 1.00 89.50 85 MET A C 1
ATOM 713 O O . MET A 1 85 ? 3.821 11.711 1.585 1.00 89.50 85 MET A O 1
ATOM 717 N N . HIS A 1 86 ? 3.275 13.731 2.416 1.00 85.38 86 HIS A N 1
ATOM 718 C CA . HIS A 1 86 ? 3.628 14.506 1.221 1.00 85.38 86 HIS A CA 1
ATOM 719 C C . HIS A 1 86 ? 2.807 14.147 -0.033 1.00 85.38 86 HIS A C 1
ATOM 721 O O . HIS A 1 86 ? 3.191 14.493 -1.146 1.00 85.38 86 HIS A O 1
ATOM 727 N N . SER A 1 87 ? 1.656 13.489 0.137 1.00 88.31 87 SER A N 1
ATOM 728 C CA . SER A 1 87 ? 0.694 13.217 -0.927 1.00 88.31 87 SER A CA 1
ATOM 729 C C . SER A 1 87 ? -0.729 13.485 -0.440 1.00 88.31 87 SER A C 1
ATOM 731 O O . SER A 1 87 ? -1.053 13.275 0.726 1.00 88.31 87 SER A O 1
ATOM 733 N N . ASP A 1 88 ? -1.619 13.882 -1.346 1.00 89.50 88 ASP A N 1
ATOM 734 C CA . ASP A 1 88 ? -3.064 13.953 -1.082 1.00 89.50 88 ASP A CA 1
ATOM 735 C C . ASP A 1 88 ? -3.783 12.629 -1.381 1.00 89.50 88 ASP A C 1
ATOM 737 O O . ASP A 1 88 ? -4.978 12.596 -1.676 1.00 89.50 88 ASP A O 1
ATOM 741 N N . THR A 1 89 ? -3.036 11.525 -1.311 1.00 94.88 89 THR A N 1
ATOM 742 C CA . THR A 1 89 ? -3.554 10.175 -1.521 1.00 94.88 89 THR A CA 1
ATOM 743 C C . THR A 1 89 ? -3.705 9.451 -0.191 1.00 94.88 89 THR A C 1
ATOM 745 O O . THR A 1 89 ? -2.741 9.264 0.552 1.00 94.88 89 THR A O 1
ATOM 748 N N . ASP A 1 90 ? -4.912 8.965 0.057 1.00 97.12 90 ASP A N 1
ATOM 749 C CA . ASP A 1 90 ? -5.242 8.047 1.134 1.00 97.12 90 ASP A CA 1
ATOM 750 C C . ASP A 1 90 ? -5.206 6.614 0.620 1.00 97.12 90 ASP A C 1
ATOM 752 O O . ASP A 1 90 ? -5.606 6.332 -0.516 1.00 97.12 90 ASP A O 1
ATOM 756 N N . VAL A 1 91 ? -4.740 5.696 1.461 1.00 97.50 91 VAL A N 1
ATOM 757 C CA . VAL A 1 91 ? -4.602 4.281 1.129 1.00 97.50 91 VAL A CA 1
ATOM 758 C C . VAL A 1 91 ? -5.256 3.415 2.190 1.00 97.50 91 VAL A C 1
ATOM 760 O O . VAL A 1 91 ? -5.241 3.727 3.377 1.00 97.50 91 VAL A O 1
ATOM 763 N N . SER A 1 92 ? -5.839 2.305 1.750 1.00 96.75 92 SER A N 1
ATOM 764 C CA . SER A 1 92 ? -6.356 1.263 2.628 1.00 96.75 92 SER A CA 1
ATOM 765 C C . SER A 1 92 ? -6.097 -0.115 2.054 1.00 96.75 92 SER A C 1
ATOM 767 O O . SER A 1 92 ? -6.037 -0.299 0.835 1.00 96.75 92 SER A O 1
ATOM 769 N N . TYR A 1 93 ? -5.981 -1.087 2.950 1.00 94.94 93 TYR A N 1
ATOM 770 C CA . TYR A 1 93 ? -5.841 -2.493 2.617 1.00 94.94 93 TYR A CA 1
ATOM 771 C C . TYR A 1 93 ? -6.919 -3.293 3.323 1.00 94.94 93 TYR A C 1
ATOM 773 O O . TYR A 1 93 ? -7.106 -3.167 4.531 1.00 94.94 93 TYR A O 1
ATOM 781 N N . PHE A 1 94 ? -7.600 -4.153 2.576 1.00 91.75 94 PHE A N 1
ATOM 782 C CA . PHE A 1 94 ? -8.587 -5.055 3.145 1.00 91.75 94 PHE A CA 1
ATOM 783 C C . PHE A 1 94 ? -8.539 -6.411 2.444 1.00 91.75 94 PHE A C 1
ATOM 785 O O . PHE A 1 94 ? -8.310 -6.505 1.235 1.00 91.75 94 PHE A O 1
ATOM 792 N N . ALA A 1 95 ? -8.764 -7.468 3.216 1.00 90.31 95 ALA A N 1
ATOM 793 C CA . ALA A 1 95 ? -8.916 -8.818 2.699 1.00 90.31 95 ALA A CA 1
ATOM 794 C C . ALA A 1 95 ? -10.407 -9.143 2.535 1.00 90.31 95 ALA A C 1
ATOM 796 O O . ALA A 1 95 ? -11.219 -8.853 3.414 1.00 90.31 95 ALA A O 1
ATOM 797 N N . LYS A 1 96 ? -10.768 -9.749 1.404 1.00 87.62 96 LYS A N 1
ATOM 798 C CA . LYS A 1 96 ? -12.059 -10.422 1.185 1.00 87.62 96 LYS A CA 1
ATOM 799 C C . LYS A 1 96 ? -11.805 -11.888 0.838 1.00 87.62 96 LYS A C 1
ATOM 801 O O . LYS A 1 96 ? -10.658 -12.285 0.667 1.00 87.62 96 LYS A O 1
ATOM 806 N N . GLN A 1 97 ? -12.873 -12.675 0.698 1.00 81.19 97 GLN A N 1
ATOM 807 C CA . GLN A 1 97 ? -12.798 -14.075 0.244 1.00 81.19 97 GLN A CA 1
ATOM 808 C C . GLN A 1 97 ? -11.995 -14.223 -1.059 1.00 81.19 97 GLN A C 1
ATOM 810 O O . GLN A 1 97 ? -11.259 -15.180 -1.241 1.00 81.19 97 GLN A O 1
ATOM 815 N N . ASP A 1 98 ? -12.064 -13.201 -1.908 1.00 80.81 98 ASP A N 1
ATOM 816 C CA . ASP A 1 98 ? -11.359 -13.086 -3.178 1.00 80.81 98 ASP A CA 1
ATOM 817 C C . ASP A 1 98 ? -9.898 -12.585 -3.067 1.00 80.81 98 ASP A C 1
ATOM 819 O O . ASP A 1 98 ? -9.236 -12.332 -4.074 1.00 80.81 98 ASP A O 1
ATOM 823 N N . GLY A 1 99 ? -9.360 -12.410 -1.864 1.00 89.25 99 GLY A N 1
ATOM 824 C CA . GLY A 1 99 ? -7.969 -12.025 -1.632 1.00 89.25 99 GLY A CA 1
ATOM 825 C C . GLY A 1 99 ? -7.777 -10.563 -1.221 1.00 89.25 99 GLY A C 1
ATOM 826 O O . GLY A 1 99 ? -8.653 -9.961 -0.596 1.00 89.25 99 GLY A O 1
ATOM 827 N N . LEU A 1 100 ? -6.588 -10.009 -1.490 1.00 92.12 100 LEU A N 1
ATOM 828 C CA . LEU A 1 100 ? -6.182 -8.687 -0.992 1.00 92.12 100 LEU A CA 1
ATOM 829 C C . LEU A 1 100 ? -6.581 -7.591 -1.952 1.00 92.12 100 LEU A C 1
ATOM 831 O O . LEU A 1 100 ? -6.277 -7.670 -3.144 1.00 92.12 100 LEU A O 1
ATOM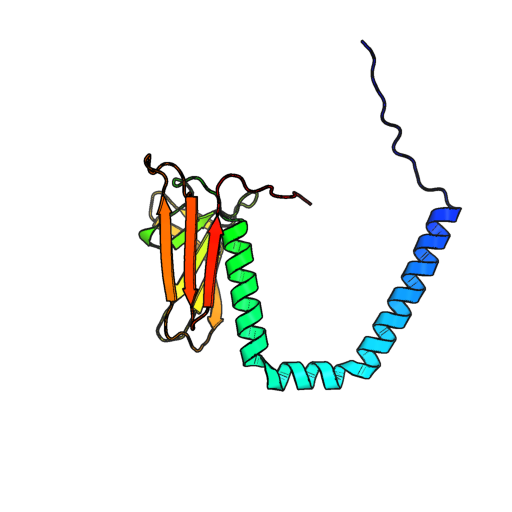 835 N N . PHE A 1 101 ? -7.111 -6.512 -1.407 1.00 93.69 101 PHE A N 1
ATOM 836 C CA . PHE A 1 101 ? -7.419 -5.318 -2.161 1.00 93.69 101 PHE A CA 1
ATOM 837 C C . PHE A 1 101 ? -6.714 -4.124 -1.545 1.00 93.69 101 PHE A C 1
ATOM 839 O O . PHE A 1 101 ? -6.664 -3.970 -0.324 1.00 93.69 101 PHE A O 1
ATOM 846 N N . ARG A 1 102 ? -6.197 -3.269 -2.421 1.00 95.38 102 ARG A N 1
ATOM 847 C CA . ARG A 1 102 ? -5.699 -1.945 -2.083 1.00 95.38 102 ARG A CA 1
ATOM 848 C C . ARG A 1 102 ? -6.673 -0.917 -2.624 1.00 95.38 102 ARG A C 1
ATOM 850 O O . ARG A 1 102 ? -7.008 -0.950 -3.808 1.00 95.38 102 ARG A O 1
ATOM 857 N N . ILE A 1 103 ? -7.105 -0.007 -1.767 1.00 97.00 103 ILE A N 1
ATOM 858 C CA . ILE A 1 103 ? -7.837 1.191 -2.164 1.00 97.00 103 ILE A CA 1
ATOM 859 C C . ILE A 1 103 ? -6.868 2.360 -2.135 1.00 97.00 103 ILE A C 1
ATOM 861 O O . ILE A 1 103 ? -6.111 2.490 -1.178 1.00 97.00 103 ILE A O 1
ATOM 865 N N . SER A 1 104 ? -6.903 3.209 -3.155 1.00 97.19 104 SER A N 1
ATOM 866 C CA . SER A 1 104 ? -6.240 4.512 -3.125 1.00 97.19 104 SER A CA 1
ATOM 867 C C . SER A 1 104 ? -7.141 5.610 -3.668 1.00 97.19 104 SER A C 1
ATOM 869 O O . SER A 1 104 ? -7.859 5.382 -4.643 1.00 97.19 104 SER A O 1
ATOM 871 N N . GLY A 1 105 ? -7.086 6.798 -3.080 1.00 96.94 105 GLY A N 1
ATOM 872 C CA . GLY A 1 105 ? -7.861 7.948 -3.537 1.00 96.94 105 GLY A CA 1
ATOM 873 C C . GLY A 1 105 ? -7.984 9.010 -2.456 1.00 96.94 105 GLY A C 1
ATOM 874 O O . GLY A 1 105 ? -7.029 9.229 -1.727 1.00 96.94 105 GLY A O 1
ATOM 875 N N . SER A 1 106 ? -9.147 9.647 -2.354 1.00 96.88 106 SER A N 1
ATOM 876 C CA . SER A 1 106 ? -9.419 10.680 -1.347 1.00 96.88 106 SER A CA 1
ATOM 877 C C . SER A 1 106 ? -10.479 10.187 -0.369 1.00 96.88 106 SER A C 1
ATOM 879 O O . SER A 1 106 ? -11.563 9.754 -0.787 1.00 96.88 106 SER A O 1
ATOM 881 N N . TYR A 1 107 ? -10.175 10.264 0.921 1.00 97.50 107 TYR A N 1
ATOM 882 C CA . TYR A 1 107 ? -10.997 9.768 2.013 1.00 97.50 107 TYR A CA 1
ATOM 883 C C . TYR A 1 107 ? -11.452 10.905 2.930 1.00 97.50 107 TYR A C 1
ATOM 885 O O . TYR A 1 107 ? -10.675 11.760 3.343 1.00 97.50 107 TYR A O 1
ATOM 893 N N . ASP A 1 108 ? -12.736 10.901 3.266 1.00 96.00 108 ASP A N 1
ATOM 894 C CA . ASP A 1 108 ? -13.301 11.774 4.283 1.00 96.00 108 ASP A CA 1
ATOM 895 C C . ASP A 1 108 ? -13.184 11.091 5.651 1.00 96.00 108 ASP A C 1
ATOM 897 O O . ASP A 1 108 ? -13.938 10.164 5.969 1.00 96.00 108 ASP A O 1
ATOM 901 N N . TYR A 1 109 ? -12.227 11.556 6.458 1.00 94.44 109 TYR A N 1
ATOM 902 C CA . TYR A 1 109 ? -11.944 11.031 7.797 1.00 94.44 109 TYR A CA 1
ATOM 903 C C . TYR A 1 109 ? -13.044 11.347 8.820 1.00 94.44 109 TYR A C 1
ATOM 905 O O . TYR A 1 109 ? -13.208 10.593 9.781 1.00 94.44 109 TYR A O 1
ATOM 913 N N . LEU A 1 110 ? -13.828 12.411 8.611 1.00 94.00 110 LEU A N 1
ATOM 914 C CA . LEU A 1 110 ? -14.932 12.776 9.502 1.00 94.00 110 LEU A CA 1
ATOM 915 C C . LEU A 1 110 ? -16.125 11.846 9.278 1.00 94.00 110 LEU A C 1
ATOM 917 O O . LEU A 1 110 ? -16.656 11.263 10.223 1.00 94.00 110 LEU A O 1
ATOM 921 N N . ASN A 1 111 ? -16.511 11.659 8.013 1.00 95.62 111 ASN A N 1
ATOM 922 C CA . ASN A 1 111 ? -17.669 10.844 7.639 1.00 95.62 111 ASN A CA 1
ATOM 923 C C . ASN A 1 111 ? -17.339 9.362 7.399 1.00 95.62 111 ASN A C 1
ATOM 925 O O . ASN A 1 111 ? -18.251 8.563 7.168 1.00 95.62 111 ASN A O 1
ATOM 929 N N . LYS A 1 112 ? -16.054 8.990 7.447 1.00 94.69 112 LYS A N 1
ATOM 930 C CA . LYS A 1 112 ? -15.527 7.636 7.205 1.00 94.69 112 LYS A CA 1
ATOM 931 C C . LYS A 1 112 ? -15.954 7.055 5.858 1.00 94.69 112 LYS A C 1
ATOM 933 O O . LYS A 1 112 ? -16.439 5.923 5.763 1.00 94.69 112 LYS A O 1
ATOM 938 N N . LYS A 1 113 ? -15.828 7.861 4.801 1.00 96.31 113 LYS A N 1
ATOM 939 C CA . LYS A 1 113 ? -16.271 7.511 3.445 1.00 96.31 113 LYS A CA 1
ATOM 940 C C . LYS A 1 113 ? -15.243 7.923 2.402 1.00 96.31 113 LYS A C 1
ATOM 942 O O . LYS A 1 113 ? -14.643 8.986 2.474 1.00 96.31 113 LYS A O 1
ATOM 947 N N . TRP A 1 114 ? -15.088 7.090 1.378 1.00 96.88 114 TRP A N 1
ATOM 948 C CA . TRP A 1 114 ? -14.290 7.433 0.204 1.00 96.88 114 TRP A CA 1
ATOM 949 C C . TRP A 1 114 ? -15.034 8.451 -0.659 1.00 96.88 114 TRP A C 1
ATOM 951 O O . TRP A 1 114 ? -16.136 8.160 -1.122 1.00 96.88 114 TRP A O 1
ATOM 961 N N . LEU A 1 115 ? -14.412 9.600 -0.913 1.00 96.06 115 LEU A N 1
ATOM 962 C CA . LEU A 1 115 ? -14.899 10.598 -1.870 1.00 96.06 115 LEU A CA 1
ATOM 963 C C . LEU A 1 115 ? -14.585 10.155 -3.302 1.00 96.06 115 LEU A C 1
ATOM 965 O O . LEU A 1 115 ? -15.433 10.202 -4.189 1.00 96.06 115 LEU A O 1
ATOM 969 N N . LYS A 1 116 ? -13.355 9.678 -3.512 1.00 95.38 116 LYS A N 1
ATOM 970 C CA . LYS A 1 116 ? -12.879 9.077 -4.761 1.00 95.38 116 LYS A CA 1
ATOM 971 C C . LYS A 1 116 ? -12.040 7.863 -4.405 1.00 95.38 116 LYS A C 1
ATOM 973 O O . LYS A 1 116 ? -11.202 7.951 -3.513 1.00 95.38 116 LYS A O 1
ATOM 978 N N . LYS A 1 117 ? -12.247 6.737 -5.086 1.00 95.75 117 LYS A N 1
ATOM 979 C CA . LYS A 1 117 ? -11.473 5.517 -4.837 1.00 95.75 117 LYS A CA 1
ATOM 980 C C . LYS A 1 117 ? -11.150 4.769 -6.119 1.00 95.75 117 LYS A C 1
ATOM 982 O O . LYS A 1 117 ? -12.013 4.584 -6.970 1.00 95.75 117 LYS A O 1
ATOM 987 N N . ASN A 1 118 ? -9.922 4.284 -6.190 1.00 96.62 118 ASN A N 1
ATOM 988 C CA . ASN A 1 118 ? -9.479 3.261 -7.117 1.00 96.62 118 ASN A CA 1
ATOM 989 C C . ASN A 1 118 ? -9.206 1.986 -6.316 1.00 96.62 118 ASN A C 1
ATOM 991 O O . ASN A 1 118 ? -8.514 2.039 -5.300 1.00 96.62 118 ASN A O 1
ATOM 995 N N . ILE A 1 119 ? -9.774 0.861 -6.748 1.00 95.62 119 ILE A N 1
ATOM 996 C CA . ILE A 1 119 ? -9.647 -0.426 -6.065 1.00 95.62 119 ILE A CA 1
ATOM 997 C C . ILE A 1 119 ? -8.833 -1.354 -6.960 1.00 95.62 119 ILE A C 1
ATOM 999 O O . ILE A 1 119 ? -9.273 -1.718 -8.047 1.00 95.62 119 ILE A O 1
ATOM 1003 N N . ALA A 1 120 ? -7.671 -1.778 -6.473 1.00 93.38 120 ALA A N 1
ATOM 1004 C CA . ALA A 1 120 ? -6.811 -2.738 -7.147 1.00 93.38 120 ALA A CA 1
ATOM 1005 C C . ALA A 1 120 ? -6.783 -4.057 -6.368 1.00 93.38 120 ALA A C 1
ATOM 1007 O O . ALA A 1 120 ? -6.473 -4.082 -5.174 1.00 93.38 120 ALA A O 1
ATOM 1008 N N . ARG A 1 121 ? -7.084 -5.169 -7.045 1.00 91.38 121 ARG A N 1
ATOM 1009 C CA . ARG A 1 121 ? -6.909 -6.515 -6.483 1.00 91.38 121 ARG A CA 1
ATOM 1010 C C . ARG A 1 121 ? -5.432 -6.888 -6.558 1.00 91.38 121 ARG A C 1
ATOM 1012 O O . ARG A 1 121 ? -4.873 -7.005 -7.644 1.00 91.38 121 ARG A O 1
ATOM 1019 N N . LEU A 1 122 ? -4.806 -7.081 -5.403 1.00 88.50 122 LEU A N 1
ATOM 1020 C CA . LEU A 1 122 ? -3.384 -7.389 -5.287 1.00 88.50 122 LEU A CA 1
ATOM 1021 C C . LEU A 1 122 ? -3.117 -8.891 -5.245 1.00 88.50 122 LEU A C 1
ATOM 1023 O O . LEU A 1 122 ? -2.209 -9.345 -5.933 1.00 88.50 122 LEU A O 1
ATOM 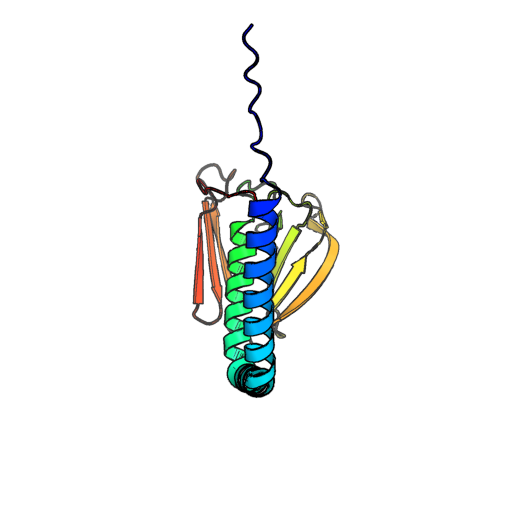1027 N N . ASN A 1 123 ? -3.911 -9.680 -4.509 1.00 80.50 123 ASN A N 1
ATOM 1028 C CA . ASN A 1 123 ? -3.787 -11.146 -4.460 1.00 80.50 123 ASN A CA 1
ATOM 1029 C C . ASN A 1 123 ? -5.128 -11.866 -4.652 1.00 80.50 123 ASN A C 1
ATOM 1031 O O . ASN A 1 123 ? -6.153 -11.294 -4.305 1.00 80.50 123 ASN A O 1
ATOM 1035 N N . TYR A 1 124 ? -5.102 -13.098 -5.176 1.00 71.94 124 TYR A N 1
ATOM 1036 C CA . TYR A 1 124 ? -6.248 -14.019 -5.182 1.00 71.94 124 TYR A CA 1
ATOM 1037 C C . TYR A 1 124 ? -6.251 -14.938 -3.945 1.00 71.94 124 TYR A C 1
ATOM 1039 O O . TYR A 1 124 ? -7.327 -15.283 -3.482 1.00 71.94 124 TYR A O 1
ATOM 1047 N N . ASP A 1 125 ? -5.084 -15.248 -3.356 1.00 76.12 125 ASP A N 1
ATOM 1048 C CA . ASP A 1 125 ? -4.965 -16.202 -2.236 1.00 76.12 125 ASP A CA 1
ATOM 1049 C C . ASP A 1 125 ? -4.404 -15.557 -0.960 1.00 76.12 125 ASP A C 1
ATOM 1051 O O . ASP A 1 125 ? -3.189 -15.519 -0.725 1.00 76.12 125 ASP A O 1
ATOM 1055 N N . ILE A 1 126 ? -5.297 -15.076 -0.097 1.00 79.31 126 ILE A N 1
ATOM 1056 C CA . ILE A 1 126 ? -4.960 -14.671 1.272 1.00 79.31 126 ILE A CA 1
ATOM 1057 C C . ILE A 1 126 ? -5.602 -15.646 2.244 1.00 79.31 126 ILE A C 1
ATOM 1059 O O . ILE A 1 126 ? -6.823 -15.751 2.285 1.00 79.31 126 ILE A O 1
ATOM 1063 N N . LYS A 1 127 ? -4.782 -16.305 3.069 1.00 78.38 127 LYS A N 1
ATOM 1064 C CA . LYS A 1 127 ? -5.288 -17.117 4.184 1.00 78.38 127 LYS A CA 1
ATOM 1065 C C . LYS A 1 127 ? -5.491 -16.267 5.433 1.00 78.38 127 LYS A C 1
ATOM 1067 O O . LYS A 1 127 ? -6.563 -16.280 6.017 1.00 78.38 127 LYS A O 1
ATOM 1072 N N . ASN A 1 128 ? -4.470 -15.489 5.789 1.00 82.00 128 ASN A N 1
ATOM 1073 C CA . ASN A 1 128 ? -4.454 -14.656 6.987 1.00 82.00 128 ASN A CA 1
ATOM 1074 C C . ASN A 1 128 ? -4.001 -13.244 6.613 1.00 82.00 128 ASN A C 1
ATOM 1076 O O . ASN A 1 128 ? -2.978 -13.093 5.942 1.00 82.00 128 ASN A O 1
ATOM 1080 N N . PHE A 1 129 ? -4.745 -12.231 7.057 1.00 88.38 129 PHE A N 1
ATOM 1081 C CA . PHE A 1 129 ? -4.359 -10.824 6.978 1.00 88.38 129 PHE A CA 1
ATOM 1082 C C . PHE A 1 129 ? -4.769 -10.142 8.281 1.00 88.38 129 PHE A C 1
ATOM 1084 O O . PHE A 1 129 ? -5.951 -9.909 8.525 1.00 88.38 129 PHE A O 1
ATOM 1091 N N . LEU A 1 130 ? -3.789 -9.895 9.144 1.00 90.31 130 LEU A N 1
ATOM 1092 C CA . LEU A 1 130 ? -3.987 -9.293 10.458 1.00 90.31 130 LEU A CA 1
ATOM 1093 C C . LEU A 1 130 ? -3.166 -8.021 10.543 1.00 90.31 130 LEU A C 1
ATOM 1095 O O . LEU A 1 130 ? -1.987 -8.019 10.200 1.00 90.31 130 LEU A O 1
ATOM 1099 N N . ILE A 1 131 ? -3.787 -6.957 11.028 1.00 92.44 131 ILE A N 1
ATOM 1100 C CA . ILE A 1 131 ? -3.160 -5.652 11.177 1.00 92.44 131 ILE A CA 1
ATOM 1101 C C . ILE A 1 131 ? -3.241 -5.274 12.648 1.00 92.44 131 ILE A C 1
ATOM 1103 O O . ILE A 1 131 ? -4.332 -5.223 13.211 1.00 92.44 131 ILE A O 1
ATOM 1107 N N . ASN A 1 132 ? -2.099 -4.952 13.245 1.00 93.06 132 ASN A N 1
ATOM 1108 C CA . ASN A 1 132 ? -2.033 -4.364 14.572 1.00 93.06 132 ASN A CA 1
ATOM 1109 C C . ASN A 1 132 ? -1.375 -2.988 14.485 1.00 93.06 132 ASN A C 1
ATOM 1111 O O . ASN A 1 132 ? -0.253 -2.840 14.000 1.00 93.06 132 ASN A O 1
ATOM 1115 N N . ILE A 1 133 ? -2.073 -1.977 14.990 1.00 92.88 133 ILE A N 1
ATOM 1116 C CA . ILE A 1 133 ? -1.574 -0.607 15.079 1.00 92.88 133 ILE A CA 1
ATOM 1117 C C . ILE A 1 133 ? -1.244 -0.334 16.542 1.00 92.88 133 ILE A C 1
ATOM 1119 O O . ILE A 1 133 ? -2.107 -0.458 17.410 1.00 92.88 133 ILE A O 1
ATOM 1123 N N . ASN A 1 134 ? 0.002 0.042 16.816 1.00 93.06 134 ASN A N 1
ATOM 1124 C CA . ASN A 1 134 ? 0.447 0.414 18.151 1.00 93.06 134 ASN A CA 1
ATOM 1125 C C . ASN A 1 134 ? 0.454 1.939 18.295 1.00 93.06 134 ASN A C 1
ATOM 1127 O O . ASN A 1 134 ? 1.131 2.641 17.538 1.00 93.06 134 ASN A O 1
ATOM 1131 N N . LEU A 1 135 ? -0.290 2.438 19.276 1.00 91.44 135 LEU A N 1
ATOM 1132 C CA . LEU A 1 135 ? -0.443 3.862 19.556 1.00 91.44 135 LEU A CA 1
ATOM 1133 C C . LEU A 1 135 ? 0.458 4.290 20.716 1.00 91.44 135 LEU A C 1
ATOM 1135 O O . LEU A 1 135 ? 0.779 3.499 21.600 1.00 91.44 135 LEU A O 1
ATOM 1139 N N . ASP A 1 136 ? 0.830 5.567 20.735 1.00 89.56 136 ASP A N 1
ATOM 1140 C CA . ASP A 1 136 ? 1.462 6.176 21.908 1.00 89.56 136 ASP A CA 1
ATOM 1141 C C . ASP A 1 136 ? 0.469 6.238 23.088 1.00 89.56 136 ASP A C 1
ATOM 1143 O O . ASP A 1 136 ? -0.749 6.182 22.899 1.00 89.56 136 ASP A O 1
ATOM 1147 N N . LYS A 1 137 ? 0.971 6.416 24.314 1.00 85.81 137 LYS A N 1
ATOM 1148 C CA . LYS A 1 137 ? 0.177 6.534 25.550 1.00 85.81 137 LYS A CA 1
ATOM 1149 C C . LYS A 1 137 ? -0.903 7.615 25.451 1.00 85.81 137 LYS A C 1
ATOM 1151 O O . LYS A 1 137 ? -1.984 7.456 26.008 1.00 85.81 137 LYS A O 1
ATOM 1156 N N . THR A 1 138 ? -0.624 8.694 24.719 1.00 85.56 138 THR A N 1
ATOM 1157 C CA . THR A 1 138 ? -1.556 9.810 24.488 1.00 85.56 138 THR A CA 1
ATOM 1158 C C . THR A 1 138 ? -2.578 9.541 23.383 1.00 85.56 138 THR A C 1
ATOM 1160 O O . THR A 1 138 ? -3.493 10.338 23.208 1.00 85.56 138 THR A O 1
ATOM 1163 N N . LYS A 1 139 ? -2.425 8.454 22.610 1.00 85.12 139 LYS A N 1
ATOM 1164 C CA . LYS A 1 139 ? -3.226 8.117 21.417 1.00 85.12 139 LYS A CA 1
ATOM 1165 C C . LYS A 1 139 ? -3.268 9.204 20.333 1.00 85.12 139 LYS A C 1
ATOM 1167 O O . LYS A 1 139 ? -4.091 9.125 19.429 1.00 85.12 139 LYS A O 1
ATOM 1172 N N . ALA A 1 140 ? -2.375 10.191 20.388 1.00 87.88 140 ALA A N 1
ATOM 1173 C CA . ALA A 1 140 ? -2.246 11.212 19.348 1.00 87.88 140 ALA A CA 1
ATOM 1174 C C . ALA A 1 140 ? -1.403 10.726 18.157 1.00 87.88 140 ALA A C 1
ATOM 1176 O O . ALA A 1 140 ? -1.575 11.188 17.029 1.00 87.88 140 ALA A O 1
ATOM 1177 N N . HIS A 1 141 ? -0.499 9.776 18.405 1.00 90.19 141 HIS A N 1
ATOM 1178 C CA . HIS A 1 141 ? 0.477 9.303 17.430 1.00 90.19 141 HIS A CA 1
ATOM 1179 C C . HIS A 1 141 ? 0.472 7.784 17.323 1.00 90.19 141 HIS A C 1
ATOM 1181 O O . HIS A 1 141 ? 0.254 7.072 18.308 1.00 90.19 141 HIS A O 1
ATOM 1187 N N . ILE A 1 142 ? 0.791 7.303 16.130 1.00 90.75 142 ILE A N 1
ATOM 1188 C CA . ILE A 1 142 ? 1.044 5.900 15.841 1.00 90.75 142 ILE A CA 1
ATOM 1189 C C . ILE A 1 142 ? 2.544 5.659 15.952 1.00 90.75 142 ILE A C 1
ATOM 1191 O O . ILE A 1 142 ? 3.352 6.308 15.290 1.00 90.75 142 ILE A O 1
ATOM 1195 N N . LEU A 1 143 ? 2.928 4.722 16.816 1.00 91.50 143 LEU A N 1
ATOM 1196 C CA . LEU A 1 143 ? 4.326 4.359 17.030 1.00 91.50 143 LEU A CA 1
ATOM 1197 C C . LEU A 1 143 ? 4.801 3.369 15.970 1.00 91.50 143 LEU A C 1
ATOM 1199 O O . LEU A 1 143 ? 5.885 3.529 15.404 1.00 91.50 143 LEU A O 1
ATOM 1203 N N . SER A 1 144 ? 3.991 2.344 15.708 1.00 92.44 144 SER A N 1
ATOM 1204 C CA . SER A 1 144 ? 4.329 1.275 14.775 1.00 92.44 144 SER A CA 1
ATOM 1205 C C . SER A 1 144 ? 3.094 0.573 14.232 1.00 92.44 144 SER A C 1
ATOM 1207 O O . SER A 1 144 ? 2.078 0.479 14.920 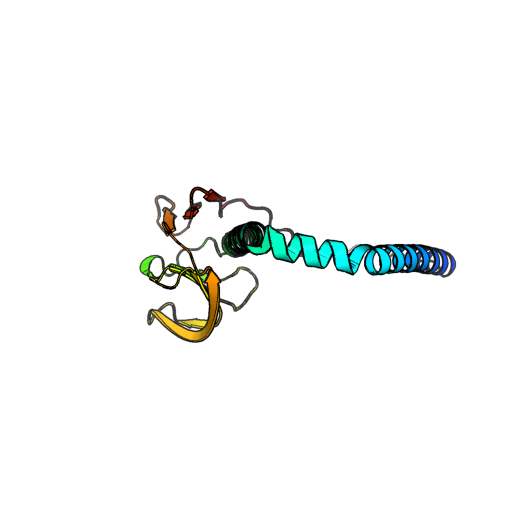1.00 92.44 144 SER A O 1
ATOM 1209 N N . VAL A 1 145 ? 3.227 -0.013 13.049 1.00 94.06 145 VAL A N 1
ATOM 1210 C CA . VAL A 1 145 ? 2.227 -0.892 12.441 1.00 94.06 145 VAL A CA 1
ATOM 1211 C C . VAL A 1 145 ? 2.865 -2.254 12.203 1.00 94.06 145 VAL A C 1
ATOM 1213 O O . VAL A 1 145 ? 3.972 -2.333 11.665 1.00 94.06 145 VAL A O 1
ATOM 1216 N N . SER A 1 146 ? 2.177 -3.320 12.615 1.00 93.62 146 SER A N 1
ATOM 1217 C CA . SER A 1 146 ? 2.526 -4.689 12.251 1.00 93.62 146 SER A CA 1
ATOM 1218 C C . SER A 1 146 ? 1.433 -5.317 11.400 1.00 93.62 146 SER A C 1
ATOM 1220 O O . SER A 1 146 ? 0.251 -5.241 11.730 1.00 93.62 146 SER A O 1
ATOM 1222 N N . ILE A 1 147 ? 1.825 -5.926 10.286 1.00 92.38 147 ILE A N 1
ATOM 1223 C CA . ILE A 1 147 ? 0.923 -6.661 9.404 1.00 92.38 147 ILE A CA 1
ATOM 1224 C C . ILE A 1 147 ? 1.427 -8.088 9.289 1.00 92.38 147 ILE A C 1
ATOM 1226 O O . ILE A 1 147 ? 2.565 -8.307 8.882 1.00 92.38 147 ILE A O 1
ATOM 1230 N N . LYS A 1 148 ? 0.566 -9.049 9.620 1.00 90.88 148 LYS A N 1
ATOM 1231 C CA . LYS A 1 148 ? 0.807 -10.471 9.382 1.00 90.88 148 LYS A CA 1
ATOM 1232 C C . LYS A 1 148 ? 0.017 -10.917 8.169 1.00 90.88 148 LYS A C 1
ATOM 1234 O O . LYS A 1 148 ? -1.212 -10.827 8.158 1.00 90.88 148 LYS A O 1
ATOM 1239 N N . TYR A 1 149 ? 0.716 -11.412 7.161 1.00 86.00 149 TYR A N 1
ATOM 1240 C CA . TYR A 1 149 ? 0.137 -11.830 5.894 1.00 86.00 149 TYR A CA 1
ATOM 1241 C C . TYR A 1 149 ? 0.841 -13.081 5.365 1.00 86.00 149 TYR A C 1
ATOM 1243 O O . TYR A 1 149 ? 2.042 -13.046 5.137 1.00 86.00 149 TYR A O 1
ATOM 1251 N N . ASN A 1 150 ? 0.107 -14.181 5.146 1.00 80.38 150 ASN A N 1
ATOM 1252 C CA . ASN A 1 150 ? 0.636 -15.426 4.553 1.00 80.38 150 ASN A CA 1
ATOM 1253 C C . ASN A 1 150 ? 2.023 -15.854 5.113 1.00 80.38 150 ASN A C 1
ATOM 1255 O O . ASN A 1 150 ? 2.939 -16.162 4.353 1.00 80.38 150 ASN A O 1
ATOM 1259 N N . ASN A 1 151 ? 2.165 -15.874 6.446 1.00 80.06 151 ASN A N 1
ATOM 1260 C CA . ASN A 1 151 ? 3.395 -16.184 7.204 1.00 80.06 151 ASN A CA 1
ATOM 1261 C C . ASN A 1 151 ? 4.546 -15.168 7.072 1.00 80.06 151 ASN A C 1
ATOM 1263 O O . ASN A 1 151 ? 5.663 -15.448 7.498 1.00 80.06 151 ASN A O 1
ATOM 1267 N N . GLN A 1 152 ? 4.283 -13.992 6.512 1.00 83.62 152 GLN A N 1
ATOM 1268 C CA . GLN A 1 152 ? 5.191 -12.853 6.520 1.00 83.62 152 GLN A CA 1
ATOM 1269 C C . GLN A 1 152 ? 4.717 -11.829 7.547 1.00 83.62 152 GLN A C 1
ATOM 1271 O O . GLN A 1 152 ? 3.539 -11.467 7.573 1.00 83.62 152 GLN A O 1
ATOM 1276 N N . ASP A 1 153 ? 5.657 -11.344 8.352 1.00 88.69 153 ASP A N 1
ATOM 1277 C CA . ASP A 1 153 ? 5.425 -10.287 9.326 1.00 88.69 153 ASP A CA 1
ATOM 1278 C C . ASP A 1 153 ? 6.134 -9.017 8.841 1.00 88.69 153 ASP A C 1
ATOM 1280 O O . ASP A 1 153 ? 7.358 -8.968 8.725 1.00 88.69 153 ASP A O 1
ATOM 1284 N N . ILE A 1 154 ? 5.353 -7.981 8.544 1.00 89.19 154 ILE A N 1
ATOM 1285 C CA . ILE A 1 154 ? 5.843 -6.641 8.220 1.00 89.19 154 ILE A CA 1
ATOM 1286 C C . ILE A 1 154 ? 5.732 -5.812 9.489 1.00 89.19 154 ILE A C 1
ATOM 1288 O O . ILE A 1 154 ? 4.649 -5.710 10.061 1.00 89.19 154 ILE A O 1
ATOM 1292 N N . PHE A 1 155 ? 6.831 -5.205 9.928 1.00 91.75 155 PHE A N 1
ATOM 1293 C CA . PHE A 1 155 ? 6.847 -4.317 11.085 1.00 91.75 155 PHE A CA 1
ATOM 1294 C C . PHE A 1 155 ? 7.511 -2.996 10.725 1.00 91.75 155 PHE A C 1
ATOM 1296 O O . PHE A 1 155 ? 8.673 -2.970 10.325 1.00 91.75 155 PHE A O 1
ATOM 1303 N N . ILE A 1 156 ? 6.780 -1.894 10.889 1.00 90.69 156 ILE A N 1
ATOM 1304 C CA . ILE A 1 156 ? 7.258 -0.557 10.534 1.00 90.69 156 ILE A CA 1
ATOM 1305 C C . ILE A 1 156 ? 7.034 0.389 11.705 1.00 90.69 156 ILE A C 1
ATOM 1307 O O . ILE A 1 156 ? 5.922 0.504 12.219 1.00 90.69 156 ILE A O 1
ATOM 1311 N N . LYS A 1 157 ? 8.097 1.091 12.113 1.00 90.81 157 LYS A N 1
ATOM 1312 C CA . LYS A 1 157 ? 8.030 2.210 13.063 1.00 90.81 157 LYS A CA 1
ATOM 1313 C C . LYS A 1 157 ? 7.755 3.502 12.292 1.00 90.81 157 LYS A C 1
ATOM 1315 O O . LYS A 1 157 ? 8.461 3.797 11.334 1.00 90.81 157 LYS A O 1
ATOM 1320 N N . LEU A 1 158 ? 6.754 4.270 12.718 1.00 87.12 158 LEU A N 1
ATOM 1321 C CA . LEU A 1 158 ? 6.370 5.525 12.052 1.00 87.12 158 LEU A CA 1
ATOM 1322 C C . LEU A 1 158 ? 7.001 6.763 12.707 1.00 87.12 158 LEU A C 1
ATOM 1324 O O . LEU A 1 158 ? 7.165 7.791 12.055 1.00 87.12 158 LEU A O 1
ATOM 1328 N N . ARG A 1 159 ? 7.401 6.671 13.982 1.00 75.12 159 ARG A N 1
ATOM 1329 C CA . ARG A 1 159 ? 8.054 7.764 14.721 1.00 75.12 159 ARG A CA 1
ATOM 1330 C C . ARG A 1 159 ? 9.580 7.711 14.570 1.00 75.12 159 ARG A C 1
ATOM 1332 O O . ARG A 1 159 ? 10.158 6.628 14.599 1.00 75.12 159 ARG A O 1
ATOM 1339 N N . ASN A 1 160 ? 10.223 8.881 14.479 1.00 66.00 160 ASN A N 1
ATOM 1340 C CA . ASN A 1 160 ? 11.682 9.063 14.345 1.00 66.00 160 ASN A CA 1
ATOM 1341 C C . ASN A 1 160 ? 12.301 8.439 13.080 1.00 66.00 160 ASN A C 1
ATOM 1343 O O . ASN A 1 160 ? 13.459 8.025 13.094 1.00 66.00 160 ASN A O 1
ATOM 1347 N N . ARG A 1 161 ? 11.544 8.368 11.981 1.00 69.12 161 ARG A N 1
ATOM 1348 C CA . ARG A 1 161 ? 12.083 7.959 10.678 1.00 69.12 161 ARG A CA 1
ATOM 1349 C C . ARG A 1 161 ? 12.706 9.155 9.954 1.00 69.12 161 ARG A C 1
ATOM 1351 O O . ARG A 1 161 ? 12.118 10.233 9.926 1.00 69.12 161 ARG A O 1
ATOM 1358 N N . VAL A 1 162 ? 13.876 8.949 9.351 1.00 58.75 162 VAL A N 1
ATOM 1359 C CA . VAL A 1 162 ? 14.434 9.877 8.360 1.00 58.75 162 VAL A CA 1
ATOM 1360 C C . VAL A 1 162 ? 13.767 9.540 7.034 1.00 58.75 162 VAL A C 1
ATOM 1362 O O . VAL A 1 162 ? 13.984 8.459 6.492 1.00 58.75 162 VAL A O 1
ATOM 1365 N N . ILE A 1 163 ? 12.907 10.429 6.549 1.00 58.94 163 ILE A N 1
ATOM 1366 C CA . ILE A 1 163 ? 12.345 10.324 5.204 1.00 58.94 163 ILE A CA 1
ATOM 1367 C C . ILE A 1 163 ? 13.279 11.137 4.317 1.00 58.94 163 ILE A C 1
ATOM 1369 O O . ILE A 1 163 ? 13.339 12.357 4.446 1.00 58.94 163 ILE A O 1
ATOM 1373 N N . ALA A 1 164 ? 14.066 10.463 3.481 1.00 46.06 164 ALA A N 1
ATOM 1374 C CA . ALA A 1 164 ? 14.785 11.151 2.421 1.00 46.06 164 ALA A CA 1
ATOM 1375 C C . ALA A 1 164 ? 13.737 11.626 1.407 1.00 46.06 164 ALA A C 1
ATOM 1377 O O . ALA A 1 164 ? 13.072 10.804 0.779 1.00 46.06 164 ALA A O 1
ATOM 1378 N N . CYS A 1 165 ? 13.5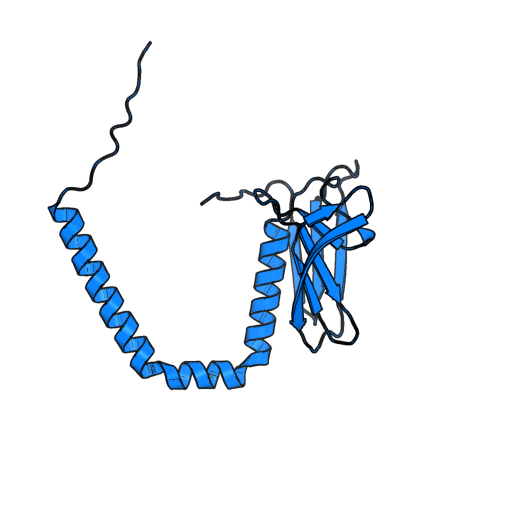26 12.938 1.321 1.00 40.91 165 CYS A N 1
ATOM 1379 C CA . CYS A 1 165 ? 12.790 13.526 0.212 1.00 40.91 165 CYS A CA 1
ATOM 1380 C C . CYS A 1 165 ? 13.739 13.548 -0.991 1.00 40.91 165 CYS A C 1
ATOM 1382 O O . CYS A 1 165 ? 14.770 14.221 -0.922 1.00 40.91 165 CYS A O 1
ATOM 1384 N N . GLU A 1 166 ? 13.417 12.783 -2.032 1.00 34.94 166 GLU A N 1
ATOM 1385 C CA . GLU A 1 166 ? 14.007 12.940 -3.370 1.00 34.94 166 GLU A CA 1
ATOM 1386 C C . GLU A 1 166 ? 13.286 14.048 -4.143 1.00 34.94 166 GLU A C 1
ATOM 1388 O O . GLU A 1 166 ? 12.039 14.134 -4.026 1.00 34.94 166 GLU A O 1
#

pLDDT: mean 85.84, std 13.25, range [34.94, 97.5]